Protein AF-A0A1X0G3A0-F1 (afdb_monomer_lite)

Sequence (91 aa):
MSTVRALYDRWIIELWDGQPIAAEIVTDDFVGHWPDREVHGPLSDGDLVAGRWVGTGLSPDGPVSFTGNDILRLAADGQRFAEYWTGTSAG

pLDDT: mean 73.78, std 8.61, range [54.56, 91.62]

Structure (mmCIF, N/CA/C/O backbone):
data_AF-A0A1X0G3A0-F1
#
_entry.id   AF-A0A1X0G3A0-F1
#
loop_
_atom_site.group_PDB
_atom_site.id
_atom_site.type_symbol
_atom_site.label_atom_id
_atom_site.label_alt_id
_atom_site.label_comp_id
_atom_site.label_asym_id
_atom_site.label_entity_id
_atom_site.label_seq_id
_atom_site.pdbx_PDB_ins_code
_atom_site.Cartn_x
_atom_site.Cartn_y
_atom_site.Cartn_z
_atom_site.occupancy
_atom_site.B_iso_or_equiv
_atom_site.auth_seq_id
_atom_site.auth_comp_id
_atom_site.auth_asym_id
_atom_site.auth_atom_id
_atom_site.pdbx_PDB_model_num
ATOM 1 N N . MET A 1 1 ? 3.998 25.694 7.964 1.00 54.56 1 MET A N 1
ATOM 2 C CA . MET A 1 1 ? 2.861 24.863 7.514 1.00 54.56 1 MET A CA 1
ATOM 3 C C . MET A 1 1 ? 3.109 24.494 6.066 1.00 54.56 1 MET A C 1
ATOM 5 O O . MET A 1 1 ? 3.318 25.405 5.271 1.00 54.56 1 MET A O 1
ATOM 9 N N . SER A 1 2 ? 3.162 23.203 5.733 1.00 66.19 2 SER A N 1
ATOM 10 C CA . SER A 1 2 ? 3.134 22.786 4.329 1.00 66.19 2 SER A CA 1
ATOM 11 C C . SER A 1 2 ? 1.746 23.065 3.756 1.00 66.19 2 SER A C 1
ATOM 13 O O . SER A 1 2 ? 0.738 23.037 4.463 1.00 66.19 2 SER A O 1
ATOM 15 N N . THR A 1 3 ? 1.690 23.394 2.473 1.00 88.88 3 THR A N 1
ATOM 16 C CA . THR A 1 3 ? 0.415 23.498 1.764 1.00 88.88 3 THR A CA 1
ATOM 17 C C . THR A 1 3 ? -0.100 22.098 1.427 1.00 88.88 3 THR A C 1
ATOM 19 O O . THR A 1 3 ? 0.682 21.151 1.336 1.00 88.88 3 THR A O 1
ATOM 22 N N . VAL A 1 4 ? -1.406 21.967 1.172 1.00 75.12 4 VAL A N 1
ATOM 23 C CA . VAL A 1 4 ? -2.009 20.707 0.693 1.00 75.12 4 VAL A CA 1
ATOM 24 C C . VAL A 1 4 ? -1.301 20.203 -0.565 1.00 75.12 4 VAL A C 1
ATOM 26 O O . VAL A 1 4 ? -0.991 19.023 -0.668 1.00 75.12 4 VAL A O 1
ATOM 29 N N . ARG A 1 5 ? -0.974 21.113 -1.493 1.00 81.44 5 ARG A N 1
ATOM 30 C CA . ARG A 1 5 ? -0.218 20.782 -2.705 1.00 81.44 5 ARG A CA 1
ATOM 31 C C . ARG A 1 5 ? 1.152 20.195 -2.380 1.00 81.44 5 ARG A C 1
ATOM 33 O O . ARG A 1 5 ? 1.498 19.165 -2.932 1.00 81.44 5 ARG A O 1
ATOM 40 N N . ALA A 1 6 ? 1.898 20.817 -1.467 1.00 86.56 6 ALA A N 1
ATOM 41 C CA . ALA A 1 6 ? 3.204 20.304 -1.075 1.00 86.56 6 ALA A CA 1
ATOM 42 C C . ALA A 1 6 ? 3.093 18.904 -0.448 1.00 86.56 6 ALA A C 1
ATOM 44 O O . ALA A 1 6 ? 3.875 18.036 -0.799 1.00 86.56 6 ALA A O 1
ATOM 45 N N . LEU A 1 7 ? 2.110 18.651 0.424 1.00 82.56 7 LEU A N 1
ATOM 46 C CA . LEU A 1 7 ? 1.896 17.310 0.991 1.00 82.56 7 LEU A CA 1
ATOM 47 C C . LEU A 1 7 ? 1.496 16.281 -0.069 1.00 82.56 7 LEU A C 1
ATOM 49 O O . LEU A 1 7 ? 1.985 15.158 -0.023 1.00 82.56 7 LEU A O 1
ATOM 53 N N . TYR A 1 8 ? 0.654 16.661 -1.031 1.00 79.31 8 TYR A N 1
ATOM 54 C CA . TYR A 1 8 ? 0.267 15.784 -2.134 1.00 79.31 8 TYR A CA 1
ATOM 55 C C . TYR A 1 8 ? 1.445 15.460 -3.063 1.00 79.31 8 TYR A C 1
ATOM 57 O O . TYR A 1 8 ? 1.609 14.311 -3.468 1.00 79.31 8 TYR A O 1
ATOM 65 N N . ASP A 1 9 ? 2.300 16.445 -3.350 1.00 85.12 9 ASP A N 1
ATOM 66 C CA . ASP A 1 9 ? 3.516 16.237 -4.136 1.00 85.12 9 ASP A CA 1
ATOM 67 C C . ASP A 1 9 ? 4.449 15.249 -3.416 1.00 85.12 9 ASP A C 1
ATOM 69 O O . ASP A 1 9 ? 4.902 14.293 -4.033 1.00 85.12 9 ASP A O 1
ATOM 73 N N . ARG A 1 10 ? 4.655 15.390 -2.097 1.00 85.94 10 ARG A N 1
ATOM 74 C CA . ARG A 1 10 ? 5.422 14.410 -1.302 1.00 85.94 10 ARG A CA 1
ATOM 75 C C . ARG A 1 10 ? 4.745 13.038 -1.264 1.00 85.94 10 ARG A C 1
ATOM 77 O O . ARG A 1 10 ? 5.407 12.017 -1.396 1.00 85.94 10 ARG A O 1
ATOM 84 N N . TRP A 1 11 ? 3.424 12.985 -1.122 1.00 80.69 11 TRP 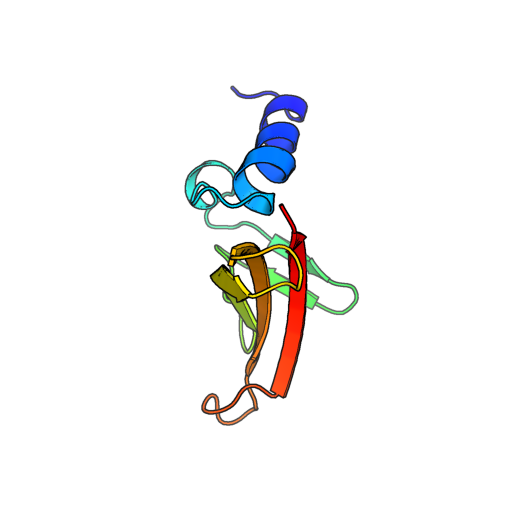A N 1
ATOM 85 C CA . TRP A 1 11 ? 2.671 11.732 -1.159 1.00 80.69 11 TRP A CA 1
ATOM 86 C C . TRP A 1 11 ? 2.920 10.971 -2.470 1.00 80.69 11 TRP A C 1
ATOM 88 O O . TRP A 1 11 ? 3.321 9.814 -2.431 1.00 80.69 11 TRP A O 1
ATOM 98 N N . ILE A 1 12 ? 2.769 11.614 -3.630 1.00 77.44 12 ILE A N 1
ATOM 99 C CA . ILE A 1 12 ? 2.950 10.949 -4.931 1.00 77.44 12 ILE A CA 1
ATOM 100 C C . ILE A 1 12 ? 4.420 10.749 -5.320 1.00 77.44 12 ILE A C 1
ATOM 102 O O . ILE A 1 12 ? 4.776 9.699 -5.844 1.00 77.44 12 ILE A O 1
ATOM 106 N N . ILE A 1 13 ? 5.278 11.741 -5.105 1.00 82.19 13 ILE A N 1
ATOM 107 C CA . ILE A 1 13 ? 6.653 11.730 -5.626 1.00 82.19 13 ILE A CA 1
ATOM 108 C C . ILE A 1 13 ? 7.624 11.094 -4.639 1.00 82.19 13 ILE A C 1
ATOM 110 O O . ILE A 1 13 ? 8.625 10.540 -5.063 1.00 82.19 13 ILE A O 1
ATOM 114 N N . GLU A 1 14 ? 7.368 11.175 -3.335 1.00 80.50 14 GLU A N 1
ATOM 115 C CA . GLU A 1 14 ? 8.255 10.595 -2.326 1.00 80.50 14 GLU A CA 1
ATOM 116 C C . GLU A 1 14 ? 7.662 9.301 -1.772 1.00 80.50 14 GLU A C 1
ATOM 118 O O . GLU A 1 14 ? 8.296 8.266 -1.909 1.00 80.50 14 GLU A O 1
ATOM 123 N N . LEU A 1 15 ? 6.459 9.300 -1.186 1.00 73.75 15 LEU A N 1
ATOM 124 C CA . LEU A 1 15 ? 5.912 8.092 -0.548 1.00 73.75 15 LEU A CA 1
ATOM 125 C C . LEU A 1 15 ? 5.571 6.996 -1.574 1.00 73.75 15 LEU A C 1
ATOM 127 O O . LEU A 1 15 ? 5.933 5.838 -1.372 1.00 73.75 15 LEU A O 1
ATOM 131 N N . TRP A 1 16 ? 4.911 7.347 -2.682 1.00 68.19 16 TRP A N 1
ATOM 132 C CA . TRP A 1 16 ? 4.552 6.382 -3.730 1.00 68.19 16 TRP A CA 1
ATOM 133 C C . TRP A 1 16 ? 5.749 5.936 -4.575 1.00 68.19 16 TRP A C 1
ATOM 135 O O . TRP A 1 16 ? 5.828 4.756 -4.915 1.00 68.19 16 TRP A O 1
ATOM 145 N N . ASP A 1 17 ? 6.709 6.824 -4.849 1.00 69.06 17 ASP A N 1
ATOM 146 C CA . ASP A 1 17 ? 8.000 6.441 -5.445 1.00 69.06 17 ASP A CA 1
ATOM 147 C C . ASP A 1 17 ? 8.842 5.608 -4.474 1.00 69.06 17 ASP A C 1
ATOM 149 O O . ASP A 1 17 ? 9.623 4.733 -4.861 1.00 69.06 17 ASP A O 1
ATOM 153 N N . GLY A 1 18 ? 8.637 5.844 -3.176 1.00 54.66 18 GLY A N 1
ATOM 154 C CA . GLY A 1 18 ? 9.208 5.082 -2.092 1.00 54.66 18 GLY A CA 1
ATOM 155 C C . GLY A 1 18 ? 10.154 5.468 -0.980 1.00 54.66 18 GLY A C 1
ATOM 156 O O . GLY A 1 18 ? 10.843 4.629 -0.392 1.00 54.66 18 GLY A O 1
ATOM 157 N N . GLN A 1 19 ? 10.245 6.752 -0.728 1.00 71.88 19 GLN A N 1
ATOM 158 C CA . GLN A 1 19 ? 10.930 7.276 0.420 1.00 71.88 19 GLN A CA 1
ATOM 159 C C . GLN A 1 19 ? 10.149 6.884 1.689 1.00 71.88 19 GLN A C 1
ATOM 161 O O . GLN A 1 19 ? 8.913 6.914 1.687 1.00 71.88 19 GLN A O 1
ATOM 166 N N . PRO A 1 20 ? 10.831 6.520 2.790 1.00 69.44 20 PRO A N 1
ATOM 167 C CA . PRO A 1 20 ? 10.202 6.089 4.041 1.00 69.44 20 PRO A CA 1
ATOM 168 C C . PRO A 1 20 ? 9.649 7.277 4.853 1.00 69.44 20 PRO A C 1
ATOM 170 O O . PRO A 1 20 ? 9.886 7.392 6.050 1.00 69.44 20 PRO A O 1
ATOM 173 N N . ILE A 1 21 ? 8.905 8.169 4.200 1.00 75.19 21 ILE A N 1
ATOM 174 C CA . ILE A 1 21 ? 8.431 9.440 4.762 1.00 75.19 21 ILE A CA 1
ATOM 175 C C . ILE A 1 21 ? 7.024 9.346 5.364 1.00 75.19 21 ILE A C 1
ATOM 177 O O . ILE A 1 21 ? 6.449 10.372 5.712 1.00 75.19 21 ILE A O 1
ATOM 181 N N . ALA A 1 22 ? 6.431 8.148 5.455 1.00 74.25 22 ALA A N 1
ATOM 182 C CA . ALA A 1 22 ? 5.038 7.972 5.879 1.00 74.25 22 ALA A CA 1
ATOM 183 C C . ALA A 1 22 ? 4.758 8.695 7.205 1.00 74.25 22 ALA A C 1
ATOM 185 O O . ALA A 1 22 ? 3.897 9.567 7.248 1.00 74.25 22 ALA A O 1
ATOM 186 N N . ALA A 1 23 ? 5.574 8.434 8.231 1.00 75.56 23 ALA A N 1
ATOM 187 C CA . ALA A 1 23 ? 5.470 9.066 9.549 1.00 75.56 23 ALA A CA 1
ATOM 188 C C . ALA A 1 23 ? 5.704 10.593 9.546 1.00 75.56 23 ALA A C 1
ATOM 190 O O . ALA A 1 23 ? 5.426 11.261 10.535 1.00 75.56 23 ALA A O 1
ATOM 191 N N . GLU A 1 24 ? 6.233 11.161 8.458 1.00 85.19 24 GLU A N 1
ATOM 192 C CA . GLU A 1 24 ? 6.428 12.606 8.313 1.00 85.19 24 GLU A CA 1
ATOM 193 C C . GLU A 1 24 ? 5.230 13.314 7.673 1.00 85.19 24 GLU A C 1
ATOM 195 O O . GLU A 1 24 ? 5.081 14.528 7.835 1.00 85.19 24 GLU A O 1
ATOM 200 N N . ILE A 1 25 ? 4.428 12.595 6.878 1.00 82.00 25 ILE A N 1
ATOM 201 C CA . ILE A 1 25 ? 3.365 13.190 6.054 1.00 82.00 25 ILE A CA 1
ATOM 202 C C . ILE A 1 25 ? 1.960 12.692 6.390 1.00 82.00 25 ILE A C 1
ATOM 204 O O . ILE A 1 25 ? 0.995 13.293 5.916 1.00 82.00 25 ILE A O 1
ATOM 208 N N . VAL A 1 26 ? 1.834 11.647 7.209 1.00 78.75 26 VAL A N 1
ATOM 209 C CA . VAL A 1 26 ? 0.559 11.184 7.770 1.00 78.75 26 VAL A CA 1
ATOM 210 C C . VAL A 1 26 ? 0.582 11.302 9.290 1.00 78.75 26 VAL A C 1
ATOM 212 O O . VAL A 1 26 ? 1.642 11.258 9.911 1.00 78.75 26 VAL A O 1
ATOM 215 N N . THR A 1 27 ? -0.588 11.489 9.890 1.00 75.06 27 THR A N 1
ATOM 216 C CA . THR A 1 27 ? -0.743 11.527 11.345 1.00 75.06 27 THR A CA 1
ATOM 217 C C . THR A 1 27 ? -0.814 10.115 11.924 1.00 75.06 27 THR A C 1
ATOM 219 O O . THR A 1 27 ? -1.147 9.160 11.221 1.00 75.06 27 THR A O 1
ATOM 222 N N . ASP A 1 28 ? -0.546 9.981 13.224 1.00 71.94 28 ASP A N 1
ATOM 223 C CA . ASP A 1 28 ? -0.669 8.697 13.931 1.00 71.94 28 ASP A CA 1
ATOM 224 C C . ASP A 1 28 ? -2.097 8.120 13.864 1.00 71.94 28 ASP A C 1
ATOM 226 O O . ASP A 1 28 ? -2.281 6.907 13.934 1.00 71.94 28 ASP A O 1
ATOM 230 N N . ASP A 1 29 ? -3.105 8.984 13.702 1.00 68.25 29 ASP A N 1
ATOM 231 C CA . ASP A 1 29 ? -4.526 8.653 13.560 1.00 68.25 29 ASP A CA 1
ATOM 232 C C . ASP A 1 29 ? -5.018 8.646 12.101 1.00 68.25 29 ASP A C 1
ATOM 234 O O . ASP A 1 29 ? -6.225 8.698 11.864 1.00 68.25 29 ASP A O 1
ATOM 238 N N . PHE A 1 30 ? -4.109 8.588 11.119 1.00 76.75 30 PHE A N 1
ATOM 239 C CA . PHE A 1 30 ? -4.460 8.539 9.699 1.00 76.75 30 PHE A CA 1
ATOM 240 C C . PHE A 1 30 ? -5.495 7.442 9.412 1.00 76.75 30 PHE A C 1
ATOM 242 O O . PHE A 1 30 ? -5.327 6.300 9.839 1.00 76.75 30 PHE A O 1
ATOM 249 N N . VAL A 1 31 ? -6.543 7.790 8.659 1.00 69.31 31 VAL A N 1
ATOM 250 C CA . VAL A 1 31 ? -7.595 6.860 8.234 1.00 69.31 31 VAL A CA 1
ATOM 251 C C . VAL A 1 31 ? -7.580 6.746 6.719 1.00 69.31 31 VAL A C 1
ATOM 253 O O . VAL A 1 31 ? -7.777 7.733 6.007 1.00 69.31 31 VAL A O 1
ATOM 256 N N . GLY A 1 32 ? -7.364 5.538 6.214 1.00 70.31 32 GLY A N 1
ATOM 257 C CA . GLY A 1 32 ? -7.589 5.233 4.809 1.00 70.31 32 GLY A CA 1
ATOM 258 C C . GLY A 1 32 ? -8.974 4.623 4.609 1.00 70.31 32 GLY A C 1
ATOM 259 O O . GLY A 1 32 ? -9.360 3.706 5.328 1.00 70.31 32 GLY A O 1
ATOM 260 N N . HIS A 1 33 ? -9.722 5.121 3.624 1.00 64.50 33 HIS A N 1
ATOM 261 C CA . HIS A 1 33 ? -11.048 4.607 3.282 1.00 64.50 33 HIS A CA 1
ATOM 262 C C . HIS A 1 33 ? -10.970 3.733 2.030 1.00 64.50 33 HIS A C 1
ATOM 264 O O . HIS A 1 33 ? -10.598 4.197 0.950 1.00 64.50 33 HIS A O 1
ATOM 270 N N . TRP A 1 34 ? -11.370 2.479 2.177 1.00 64.19 34 TRP A N 1
ATOM 271 C CA . TRP A 1 34 ? -11.622 1.541 1.092 1.00 64.19 34 TRP A CA 1
ATOM 272 C C . TRP A 1 34 ? -13.130 1.413 0.850 1.00 64.19 34 TRP A C 1
ATOM 274 O O . TRP A 1 34 ? -13.926 1.845 1.686 1.00 64.19 34 TRP A O 1
ATOM 284 N N . PRO A 1 35 ? -13.558 0.833 -0.288 1.00 62.75 35 PRO A N 1
ATOM 285 C CA . PRO A 1 35 ? -14.979 0.716 -0.620 1.00 62.75 35 PRO A CA 1
ATOM 286 C C . PRO A 1 35 ? -15.839 0.036 0.457 1.00 62.75 35 PRO A C 1
ATOM 288 O O . PRO A 1 35 ? -17.034 0.308 0.532 1.00 62.75 35 PRO A O 1
ATOM 291 N N . ASP A 1 36 ? -15.248 -0.842 1.268 1.00 67.00 36 ASP A N 1
ATOM 292 C CA . ASP A 1 36 ? -15.929 -1.680 2.253 1.00 67.00 36 ASP A CA 1
ATOM 293 C C . ASP A 1 36 ? -15.426 -1.515 3.700 1.00 67.00 36 ASP A C 1
ATOM 295 O O . ASP A 1 36 ? -16.021 -2.105 4.604 1.00 67.00 36 ASP A O 1
ATOM 299 N N . ARG A 1 37 ? -14.366 -0.729 3.951 1.00 60.59 37 ARG A N 1
ATOM 300 C CA . ARG A 1 37 ? -13.787 -0.556 5.298 1.00 60.59 37 ARG A CA 1
ATOM 301 C C . ARG A 1 37 ? -12.879 0.662 5.443 1.00 60.59 37 ARG A C 1
ATOM 303 O O . ARG A 1 37 ? -12.412 1.235 4.462 1.00 60.59 37 ARG A O 1
ATOM 310 N N . GLU A 1 38 ? -12.587 0.991 6.693 1.00 71.88 38 GLU A N 1
ATOM 311 C CA . GLU A 1 38 ? -11.582 1.972 7.103 1.00 71.88 38 GLU A CA 1
ATOM 312 C C . GLU A 1 38 ? -10.336 1.251 7.640 1.00 71.88 38 GLU A C 1
ATOM 314 O O . GLU A 1 38 ? -10.442 0.121 8.118 1.00 71.88 38 GLU A O 1
ATOM 319 N N . VAL A 1 39 ? -9.167 1.884 7.508 1.00 63.84 39 VAL A N 1
ATOM 320 C CA . VAL A 1 39 ? -7.865 1.401 7.997 1.00 63.84 39 VAL A CA 1
ATOM 321 C C . VAL A 1 39 ? -7.222 2.500 8.835 1.00 63.84 39 VAL A C 1
ATOM 323 O O . VAL A 1 39 ? -7.022 3.597 8.313 1.00 63.84 39 VAL A O 1
ATOM 326 N N . HIS A 1 40 ? -6.879 2.217 10.092 1.00 64.81 40 HIS A N 1
ATOM 327 C CA . HIS A 1 40 ? -6.336 3.207 11.033 1.00 64.81 40 HIS A CA 1
ATOM 328 C C . HIS A 1 40 ? -4.822 3.057 11.289 1.00 64.81 40 HIS A C 1
ATOM 330 O O . HIS A 1 40 ? -4.336 1.967 11.581 1.00 64.81 40 HIS A O 1
ATOM 336 N N . GLY A 1 41 ? -4.093 4.179 11.274 1.00 60.91 41 GLY A N 1
ATOM 337 C CA . GLY A 1 41 ? -2.670 4.281 11.625 1.00 60.91 41 GLY A CA 1
ATOM 338 C C . GLY A 1 41 ? -1.690 4.005 10.469 1.00 60.91 41 GLY A C 1
ATOM 339 O O . GLY A 1 41 ? -2.102 3.697 9.346 1.00 60.91 41 GLY A O 1
ATOM 340 N N . PRO A 1 42 ? -0.365 4.134 10.699 1.00 59.09 42 PRO A N 1
ATOM 341 C CA . PRO A 1 42 ? 0.648 3.746 9.718 1.00 59.09 42 PRO A CA 1
ATOM 342 C C . PRO A 1 42 ? 0.528 2.245 9.392 1.00 59.09 42 PRO A C 1
ATOM 344 O O . PRO A 1 42 ? 0.460 1.406 10.282 1.00 59.09 42 PRO A O 1
ATOM 347 N N . LEU A 1 43 ? 0.461 1.953 8.090 1.00 66.06 43 LEU A N 1
ATOM 348 C CA . LEU A 1 43 ? -0.317 0.897 7.418 1.00 66.06 43 LEU A CA 1
ATOM 349 C C . LEU A 1 43 ? -0.279 -0.545 7.996 1.00 66.06 43 LEU A C 1
ATOM 351 O O . LEU A 1 43 ? 0.239 -1.471 7.365 1.00 66.06 43 LEU A O 1
ATOM 355 N N . SER A 1 44 ? -0.936 -0.773 9.132 1.00 64.25 44 SER A N 1
ATOM 356 C CA . SER A 1 44 ? -1.402 -2.095 9.571 1.00 64.25 44 SER A CA 1
ATOM 357 C C . SER A 1 44 ? -2.714 -1.965 10.349 1.00 64.25 44 SER A C 1
ATOM 359 O O . SER A 1 44 ? -2.736 -1.256 11.352 1.00 64.25 44 SER A O 1
ATOM 361 N N . ASP A 1 45 ? -3.774 -2.658 9.922 1.00 65.19 45 ASP A N 1
ATOM 362 C CA . ASP A 1 45 ? -5.076 -2.684 10.609 1.00 65.19 45 ASP A CA 1
ATOM 363 C C . ASP A 1 45 ? -5.764 -4.045 10.443 1.00 65.19 45 ASP A C 1
ATOM 365 O O . ASP A 1 45 ? -5.928 -4.542 9.328 1.00 65.19 45 ASP A O 1
ATOM 369 N N . GLY A 1 46 ? -6.185 -4.652 11.552 1.00 74.69 46 GLY A N 1
ATOM 370 C CA . GLY A 1 46 ? -6.853 -5.950 11.561 1.00 74.69 46 GLY A CA 1
ATOM 371 C C . GLY A 1 46 ? -6.035 -7.043 10.868 1.00 74.69 46 GLY A C 1
ATOM 372 O O . GLY A 1 46 ? -4.950 -7.406 11.322 1.00 74.69 46 GLY A O 1
ATOM 373 N N . ASP A 1 47 ? -6.584 -7.592 9.781 1.00 73.06 47 ASP A N 1
ATOM 374 C CA . ASP A 1 47 ? -5.919 -8.588 8.938 1.00 73.06 47 ASP A CA 1
ATOM 375 C C . ASP A 1 47 ? -5.142 -7.971 7.761 1.00 73.06 47 ASP A C 1
ATOM 377 O O . ASP A 1 47 ? -4.624 -8.716 6.936 1.00 73.06 47 ASP A O 1
ATOM 381 N N . LEU A 1 48 ? -5.022 -6.644 7.668 1.00 70.44 48 LEU A N 1
ATOM 382 C CA . LEU A 1 48 ? -4.304 -5.943 6.604 1.00 70.44 48 LEU A CA 1
ATOM 383 C C . LEU A 1 48 ? -2.944 -5.399 7.050 1.00 70.44 48 LEU A C 1
ATOM 385 O O . LEU A 1 48 ? -2.790 -4.844 8.137 1.00 70.44 48 LEU A O 1
ATOM 389 N N . VAL A 1 49 ? -1.973 -5.466 6.141 1.00 73.44 49 VAL A N 1
ATOM 390 C CA . VAL A 1 49 ? -0.674 -4.790 6.251 1.00 73.44 49 VAL A CA 1
ATOM 391 C C . VAL A 1 49 ? -0.310 -4.176 4.907 1.00 73.44 49 VAL A C 1
ATOM 393 O O . VAL A 1 49 ? -0.542 -4.802 3.870 1.00 73.44 49 VAL A O 1
ATOM 396 N N . ALA A 1 50 ? 0.279 -2.978 4.911 1.00 72.31 50 ALA A N 1
ATOM 397 C CA . ALA A 1 50 ? 0.965 -2.469 3.734 1.00 72.31 50 ALA A CA 1
ATOM 398 C C . ALA A 1 50 ? 2.480 -2.468 3.930 1.00 72.31 50 ALA A C 1
ATOM 400 O O . ALA A 1 50 ? 3.004 -2.011 4.946 1.00 72.31 50 ALA A O 1
ATOM 401 N N . GLY A 1 51 ? 3.178 -3.005 2.937 1.00 64.94 51 GLY A N 1
ATOM 402 C CA . GLY A 1 51 ? 4.626 -3.138 2.925 1.00 64.94 51 GLY A CA 1
ATOM 403 C C . GLY A 1 51 ? 5.235 -2.354 1.776 1.00 64.94 51 GLY A C 1
ATOM 404 O O . GLY A 1 51 ? 4.620 -2.194 0.724 1.00 64.94 51 GLY A O 1
ATOM 405 N N . ARG A 1 52 ? 6.471 -1.898 1.965 1.00 67.19 52 ARG A N 1
ATOM 406 C CA . ARG A 1 52 ? 7.288 -1.340 0.893 1.00 67.19 52 ARG A CA 1
ATOM 407 C C . ARG A 1 52 ? 8.467 -2.255 0.586 1.00 67.19 52 ARG A C 1
ATOM 409 O O . ARG A 1 52 ? 9.094 -2.775 1.508 1.00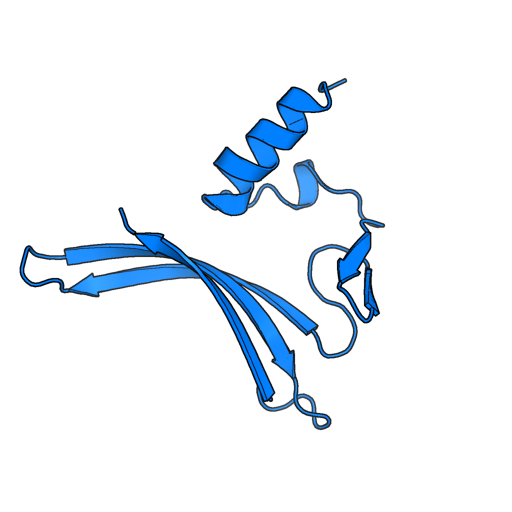 67.19 52 ARG A O 1
ATOM 416 N N . TRP A 1 53 ? 8.808 -2.390 -0.694 1.00 57.19 53 TRP A N 1
ATOM 417 C CA . TRP A 1 53 ? 9.957 -3.174 -1.134 1.00 57.19 53 TRP A CA 1
ATOM 418 C C . TRP A 1 53 ? 10.695 -2.552 -2.329 1.00 57.19 53 TRP A C 1
ATOM 420 O O . TRP A 1 53 ? 10.167 -1.732 -3.083 1.00 57.19 53 TRP A O 1
ATOM 430 N N . VAL A 1 54 ? 11.951 -2.975 -2.483 1.00 69.38 54 VAL A N 1
ATOM 431 C CA . VAL A 1 54 ? 12.795 -2.746 -3.662 1.00 69.38 54 VAL A CA 1
ATOM 432 C C . VAL A 1 54 ? 13.254 -4.114 -4.153 1.00 69.38 54 VAL A C 1
ATOM 434 O O . VAL A 1 54 ? 13.771 -4.909 -3.368 1.00 69.38 54 VAL A O 1
ATOM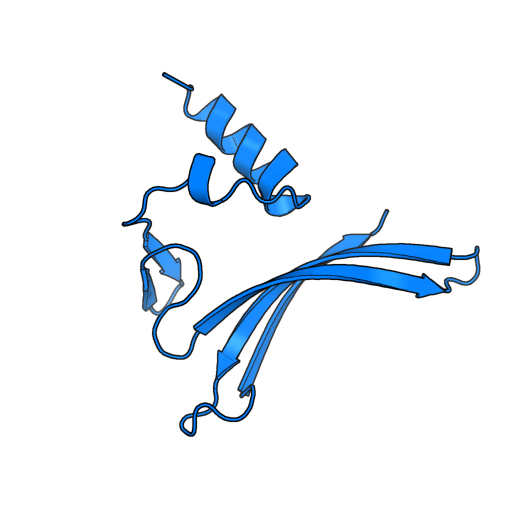 437 N N . GLY A 1 55 ? 13.032 -4.407 -5.431 1.00 68.12 55 GLY A N 1
ATOM 438 C CA . GLY A 1 55 ? 13.374 -5.678 -6.058 1.00 68.12 55 GLY A CA 1
ATOM 439 C C . GLY A 1 55 ? 14.344 -5.472 -7.209 1.00 68.12 55 GLY A C 1
ATOM 440 O O . GLY A 1 55 ? 14.278 -4.474 -7.917 1.00 68.12 55 GLY A O 1
ATOM 441 N N . THR A 1 56 ? 15.250 -6.422 -7.412 1.00 81.94 56 THR A N 1
ATOM 442 C CA . THR A 1 56 ? 16.166 -6.429 -8.560 1.00 81.94 56 THR A CA 1
ATOM 443 C C . THR A 1 56 ? 15.872 -7.650 -9.420 1.00 81.94 56 THR A C 1
ATOM 445 O O . THR A 1 56 ? 15.718 -8.754 -8.897 1.00 81.94 56 THR A O 1
ATOM 448 N N . GLY A 1 57 ? 15.792 -7.461 -10.734 1.00 80.94 57 GLY A N 1
ATOM 449 C CA . GLY A 1 57 ? 15.524 -8.518 -11.704 1.00 80.94 57 GLY A CA 1
ATOM 450 C C . GLY A 1 57 ? 16.419 -8.425 -12.935 1.00 80.94 57 GLY A C 1
ATOM 451 O O . GLY A 1 57 ? 17.257 -7.534 -13.055 1.00 80.94 57 GLY A O 1
ATOM 452 N N . LEU A 1 58 ? 16.228 -9.365 -13.857 1.00 87.88 58 LEU A N 1
ATOM 453 C CA . LEU A 1 58 ? 16.856 -9.376 -15.177 1.00 87.88 58 LEU A CA 1
ATOM 454 C C . LEU A 1 58 ? 15.774 -9.194 -16.242 1.00 87.88 58 LEU A C 1
ATOM 456 O O . LEU A 1 58 ? 14.822 -9.972 -16.296 1.00 87.88 58 LEU A O 1
ATOM 460 N N . SER A 1 59 ? 15.940 -8.183 -17.089 1.00 84.25 59 SER A N 1
ATOM 461 C CA . SER A 1 59 ? 15.199 -8.005 -18.335 1.00 84.25 59 SER A CA 1
ATOM 462 C C . SER A 1 59 ? 16.060 -8.469 -19.523 1.00 84.25 59 SER A C 1
ATOM 464 O O . SER A 1 59 ? 17.263 -8.701 -19.362 1.00 84.25 59 SER A O 1
ATOM 466 N N . PRO A 1 60 ? 15.486 -8.593 -20.734 1.00 91.62 60 PRO A N 1
ATOM 467 C CA . PRO A 1 60 ? 16.266 -8.833 -21.950 1.00 91.62 60 PRO A CA 1
ATOM 468 C C . PRO A 1 60 ? 17.374 -7.793 -22.201 1.00 91.62 60 PRO A C 1
ATOM 470 O O . PRO A 1 60 ? 18.372 -8.123 -22.837 1.00 91.62 60 PRO A O 1
ATOM 473 N N . ASP A 1 61 ? 17.220 -6.576 -21.669 1.00 89.25 61 ASP A N 1
ATOM 474 C CA . ASP A 1 61 ? 18.147 -5.453 -21.850 1.00 89.25 61 ASP A CA 1
ATOM 475 C C . ASP A 1 61 ? 19.164 -5.310 -20.699 1.00 89.25 61 ASP A C 1
ATOM 477 O O . ASP A 1 61 ? 20.057 -4.464 -20.762 1.00 89.25 61 ASP A O 1
ATOM 481 N N . GLY A 1 62 ? 19.068 -6.144 -19.656 1.00 89.81 62 GLY A N 1
ATOM 482 C CA . GLY A 1 62 ? 20.003 -6.167 -18.528 1.00 89.81 62 GLY A CA 1
ATOM 483 C C . GLY A 1 62 ? 19.330 -6.137 -17.151 1.00 89.81 62 GLY A C 1
ATOM 484 O O . GLY A 1 62 ? 18.136 -6.412 -17.025 1.00 89.81 62 GLY A O 1
ATOM 485 N N . PRO A 1 63 ? 20.094 -5.857 -16.079 1.00 88.31 63 PRO A N 1
ATOM 486 C CA . PRO A 1 63 ? 19.542 -5.717 -14.736 1.00 88.31 63 PRO A CA 1
ATOM 487 C C . PRO A 1 63 ? 18.531 -4.568 -14.666 1.00 88.31 63 PRO A C 1
ATOM 489 O O . PRO A 1 63 ? 18.794 -3.483 -15.176 1.00 88.31 63 PRO A O 1
ATOM 492 N N . VAL A 1 64 ? 17.406 -4.798 -13.995 1.00 86.50 64 VAL A N 1
ATOM 493 C CA . VAL A 1 64 ? 16.340 -3.809 -13.782 1.00 86.50 64 VAL A CA 1
ATOM 494 C C . VAL A 1 64 ? 15.978 -3.749 -12.302 1.00 86.50 64 VAL A C 1
ATOM 496 O O . VAL A 1 64 ? 15.967 -4.774 -11.613 1.00 86.50 64 VAL A O 1
ATOM 499 N N . SER A 1 65 ? 15.697 -2.544 -11.816 1.00 78.56 65 SER A N 1
ATOM 500 C CA . SER A 1 65 ? 15.226 -2.306 -10.454 1.00 78.56 65 SER A CA 1
ATOM 501 C C . SER A 1 65 ? 13.734 -2.001 -10.472 1.00 78.56 65 SER A C 1
ATOM 503 O O . SER A 1 65 ? 13.235 -1.296 -11.342 1.00 78.56 65 SER A O 1
ATOM 505 N N . PHE A 1 66 ? 13.029 -2.515 -9.476 1.00 70.94 66 PHE A N 1
ATOM 506 C CA . PHE A 1 66 ? 11.613 -2.274 -9.263 1.00 70.94 66 PHE A CA 1
ATOM 507 C C . PHE A 1 66 ? 11.417 -1.735 -7.862 1.00 70.94 66 PHE A C 1
ATOM 509 O O . PHE A 1 66 ? 12.045 -2.205 -6.908 1.00 70.94 66 PHE A O 1
ATOM 516 N N . THR A 1 67 ? 10.512 -0.782 -7.732 1.00 69.81 67 THR A N 1
ATOM 517 C CA . THR A 1 67 ? 10.015 -0.344 -6.438 1.00 69.81 67 THR A CA 1
ATOM 518 C C . THR A 1 67 ? 8.517 -0.584 -6.397 1.00 69.81 67 THR A C 1
ATOM 520 O O . THR A 1 67 ? 7.809 -0.454 -7.400 1.00 69.81 67 THR A O 1
ATOM 523 N N . GLY A 1 68 ? 8.036 -1.012 -5.236 1.00 67.62 68 GLY A N 1
ATOM 524 C CA . GLY A 1 68 ? 6.641 -1.380 -5.087 1.00 67.62 68 GLY A CA 1
ATOM 525 C C . GLY A 1 68 ? 6.128 -1.150 -3.683 1.00 67.62 68 GLY A C 1
ATOM 526 O O . GLY A 1 68 ? 6.883 -1.145 -2.704 1.00 67.62 68 GLY A O 1
ATOM 527 N N . ASN A 1 69 ? 4.820 -0.944 -3.615 1.00 75.56 69 ASN A N 1
ATOM 528 C CA . ASN A 1 69 ? 4.065 -0.985 -2.379 1.00 75.56 69 ASN A CA 1
ATOM 529 C C . ASN A 1 69 ? 3.025 -2.092 -2.495 1.00 75.56 69 ASN A C 1
ATOM 531 O O . ASN A 1 69 ? 2.349 -2.218 -3.519 1.00 75.56 69 ASN A O 1
ATOM 535 N N . ASP A 1 70 ? 2.885 -2.851 -1.422 1.00 73.44 70 ASP A N 1
ATOM 536 C CA . ASP A 1 70 ? 1.988 -3.988 -1.335 1.00 73.44 70 ASP A CA 1
ATOM 537 C C . ASP A 1 70 ? 0.934 -3.717 -0.283 1.00 73.44 70 ASP A C 1
ATOM 539 O O . ASP A 1 70 ? 1.235 -3.140 0.756 1.00 73.44 70 ASP A O 1
ATOM 543 N N . ILE A 1 71 ? -0.279 -4.193 -0.525 1.00 77.94 71 ILE A N 1
ATOM 544 C CA . ILE A 1 71 ? -1.305 -4.382 0.492 1.00 77.94 71 ILE A CA 1
ATOM 545 C C . ILE A 1 71 ? -1.573 -5.880 0.543 1.00 77.94 71 ILE A C 1
ATOM 547 O O . ILE A 1 71 ? -1.875 -6.503 -0.475 1.00 77.94 71 ILE A O 1
ATOM 551 N N . LEU A 1 72 ? -1.443 -6.466 1.724 1.00 75.69 72 LEU A N 1
ATOM 552 C CA . LEU A 1 72 ? -1.628 -7.890 1.961 1.00 75.69 72 LEU A CA 1
ATOM 553 C C 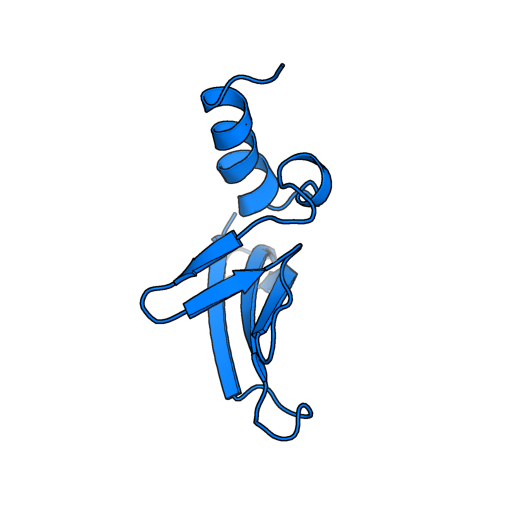. LEU A 1 72 ? -2.738 -8.080 2.982 1.00 75.69 72 LEU A C 1
ATOM 555 O O . LEU A 1 72 ? -2.793 -7.356 3.976 1.00 75.69 72 LEU A O 1
ATOM 559 N N . ARG A 1 73 ? -3.583 -9.088 2.758 1.00 81.38 73 ARG A N 1
ATOM 560 C CA . ARG A 1 73 ? -4.548 -9.561 3.751 1.00 81.38 73 ARG A CA 1
ATOM 561 C C . ARG A 1 73 ? -4.107 -10.902 4.311 1.00 81.38 73 ARG A C 1
ATOM 563 O O . ARG A 1 73 ? -3.799 -11.816 3.550 1.00 81.38 73 ARG A O 1
ATOM 570 N N . LEU A 1 74 ? -4.097 -11.040 5.625 1.00 76.38 74 LEU A N 1
ATOM 571 C CA . LEU A 1 74 ? -3.819 -12.271 6.345 1.00 76.38 74 LEU A CA 1
ATOM 572 C C . LEU A 1 74 ? -5.050 -13.190 6.315 1.00 76.38 74 LEU A C 1
ATOM 574 O O . LEU A 1 74 ? -6.200 -12.756 6.331 1.00 76.38 74 LEU A O 1
ATOM 578 N N . ALA A 1 75 ? -4.811 -14.495 6.263 1.00 71.50 75 ALA A N 1
ATOM 579 C CA . ALA A 1 75 ? -5.830 -15.494 6.538 1.00 71.50 75 ALA A CA 1
ATOM 580 C C . ALA A 1 75 ? -6.272 -15.395 8.006 1.00 71.50 75 ALA A C 1
ATOM 582 O O . ALA A 1 75 ? -5.551 -14.864 8.846 1.00 71.50 75 ALA A O 1
ATOM 583 N N . ALA A 1 76 ? -7.435 -15.961 8.335 1.00 82.00 76 ALA A N 1
ATOM 584 C CA . ALA A 1 76 ? -7.999 -15.887 9.687 1.00 82.00 76 ALA A CA 1
ATOM 585 C C . ALA A 1 76 ? -7.082 -16.464 10.788 1.00 82.00 76 ALA A C 1
ATOM 587 O O . ALA A 1 76 ? -7.229 -16.115 11.953 1.00 82.00 76 ALA A O 1
ATOM 588 N N . ASP A 1 77 ? -6.140 -17.344 10.428 1.00 87.75 77 ASP A N 1
ATOM 589 C CA . ASP A 1 77 ? -5.130 -17.883 11.345 1.00 87.75 77 ASP A CA 1
ATOM 590 C C . ASP A 1 77 ? -3.942 -16.930 11.592 1.00 87.75 77 ASP A C 1
ATOM 592 O O . ASP A 1 77 ? -3.108 -17.198 12.456 1.00 87.75 77 ASP A O 1
ATOM 596 N N . GLY A 1 78 ? -3.840 -15.832 10.839 1.00 81.44 78 GLY A N 1
ATOM 597 C CA . GLY A 1 78 ? -2.738 -14.873 10.893 1.00 81.44 78 GLY A CA 1
ATOM 598 C C . GLY A 1 78 ? -1.389 -15.434 10.432 1.00 81.44 78 GLY A C 1
ATOM 599 O O . GLY A 1 78 ? -0.371 -14.775 10.615 1.00 81.44 78 GLY A O 1
ATOM 600 N N . GLN A 1 79 ? -1.344 -16.648 9.873 1.00 79.88 79 GLN A N 1
ATOM 601 C CA . GLN A 1 79 ? -0.094 -17.339 9.522 1.00 79.88 79 GLN A CA 1
ATOM 602 C C . GLN A 1 79 ? 0.216 -17.304 8.024 1.00 79.88 79 GLN A C 1
ATOM 604 O O . GLN A 1 79 ? 1.324 -17.643 7.609 1.00 79.88 79 GLN A O 1
ATOM 609 N N . ARG A 1 80 ? -0.766 -16.958 7.189 1.00 81.62 80 ARG A N 1
ATOM 610 C CA . ARG A 1 80 ? -0.660 -16.994 5.724 1.00 81.62 80 ARG A CA 1
ATOM 611 C C . ARG A 1 80 ? -1.276 -15.745 5.119 1.00 81.62 80 ARG A C 1
ATOM 613 O O . ARG A 1 80 ? -2.214 -15.199 5.686 1.00 81.62 80 ARG A O 1
ATOM 620 N N . PHE A 1 81 ? -0.806 -15.339 3.945 1.00 74.44 81 PHE A N 1
ATOM 621 C CA . PHE A 1 81 ? -1.489 -14.322 3.149 1.00 74.44 81 PHE A CA 1
ATOM 622 C C . PHE A 1 81 ? -2.643 -14.954 2.369 1.00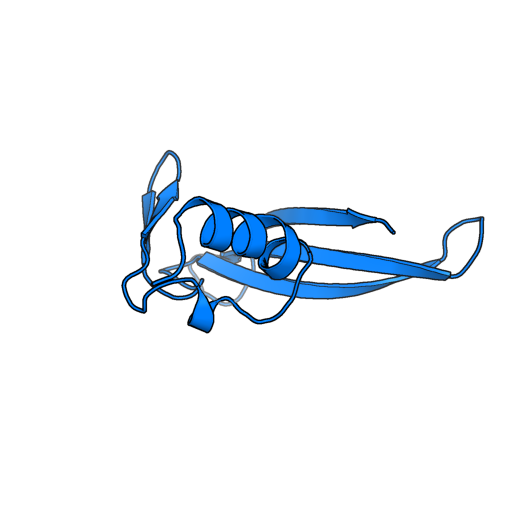 74.44 81 PHE A C 1
ATOM 624 O O . PHE A 1 81 ? -2.485 -16.004 1.746 1.00 74.44 81 PHE A O 1
ATOM 631 N N . ALA A 1 82 ? -3.806 -14.320 2.441 1.00 71.31 82 ALA A N 1
ATOM 632 C CA . ALA A 1 82 ? -5.016 -14.688 1.726 1.00 71.31 82 ALA A CA 1
ATOM 633 C C . ALA A 1 82 ? -5.197 -13.855 0.448 1.00 71.31 82 ALA A C 1
ATOM 635 O O . ALA A 1 82 ? -5.651 -14.398 -0.556 1.00 71.31 82 ALA A O 1
ATOM 636 N N . GLU A 1 83 ? -4.833 -12.567 0.470 1.00 70.12 83 GLU A N 1
ATOM 637 C CA . GLU A 1 83 ? -4.974 -11.643 -0.667 1.00 70.12 83 GLU A CA 1
ATOM 638 C C . GLU A 1 83 ? -3.770 -10.700 -0.771 1.00 70.12 83 GLU A C 1
ATOM 640 O O . GLU A 1 83 ? -3.085 -10.434 0.219 1.00 70.12 83 GLU A O 1
ATOM 645 N N . TYR A 1 84 ? -3.523 -10.212 -1.988 1.00 69.94 84 TYR A N 1
ATOM 646 C CA . TYR A 1 84 ? -2.392 -9.361 -2.337 1.00 69.94 84 TYR A CA 1
ATOM 647 C C . TYR A 1 84 ? -2.791 -8.356 -3.423 1.00 69.94 84 TYR A C 1
ATOM 649 O O . TYR A 1 84 ? -3.322 -8.743 -4.466 1.00 69.94 84 TYR A O 1
ATOM 657 N N . TRP A 1 85 ? -2.482 -7.082 -3.195 1.00 76.69 85 TRP A N 1
ATOM 658 C CA . TRP A 1 85 ? -2.534 -6.011 -4.185 1.00 76.69 85 TRP A CA 1
ATOM 659 C C . TRP A 1 85 ? -1.198 -5.292 -4.220 1.00 76.69 85 TRP A C 1
ATOM 661 O O . TRP A 1 85 ? -0.591 -5.066 -3.178 1.00 76.69 85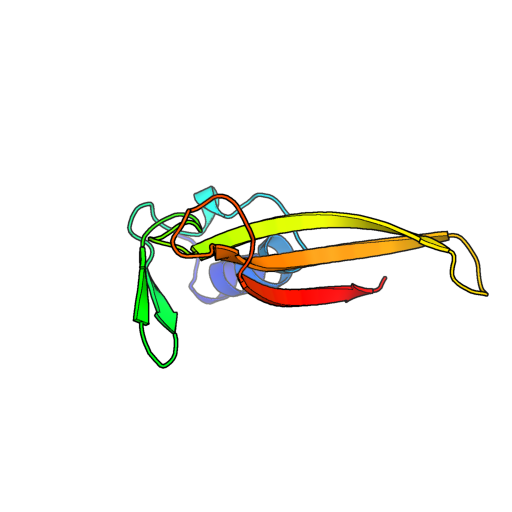 TRP A O 1
ATOM 671 N N . THR A 1 86 ? -0.766 -4.894 -5.411 1.00 75.31 86 THR A N 1
ATOM 672 C CA . THR A 1 86 ? 0.515 -4.220 -5.600 1.00 75.31 86 THR A CA 1
ATOM 673 C C . THR A 1 86 ? 0.361 -2.973 -6.447 1.00 75.31 86 THR A C 1
ATOM 675 O O . THR A 1 86 ? -0.423 -2.942 -7.400 1.00 75.31 86 THR A O 1
ATOM 678 N N . GLY A 1 87 ? 1.120 -1.945 -6.090 1.00 69.38 87 GLY A N 1
ATOM 679 C CA . GLY A 1 87 ? 1.426 -0.811 -6.944 1.00 69.38 87 GLY A CA 1
ATOM 680 C C . GLY A 1 87 ? 2.913 -0.843 -7.261 1.00 69.38 87 GLY A C 1
ATOM 681 O O . GLY A 1 87 ? 3.725 -0.533 -6.391 1.00 69.38 87 GLY A O 1
ATOM 682 N N . THR A 1 88 ? 3.264 -1.219 -8.490 1.00 67.31 88 THR A N 1
ATOM 683 C CA . THR A 1 88 ? 4.655 -1.291 -8.958 1.00 67.31 88 THR A CA 1
ATOM 684 C C . THR A 1 88 ? 4.935 -0.232 -10.013 1.00 67.31 88 THR A C 1
ATOM 686 O O . THR A 1 88 ? 4.148 -0.081 -10.951 1.00 67.31 88 THR A O 1
ATOM 689 N N . SER A 1 89 ? 6.088 0.424 -9.921 1.00 64.62 89 SER A N 1
ATOM 690 C CA . SER A 1 89 ? 6.679 1.189 -11.020 1.00 64.62 89 SER A CA 1
ATOM 691 C C . SER A 1 89 ? 7.953 0.492 -11.510 1.00 64.62 89 SER A C 1
ATOM 693 O O . SER A 1 89 ? 8.680 -0.144 -10.743 1.00 64.62 89 SER A O 1
ATOM 695 N N . ALA A 1 90 ? 8.199 0.568 -12.818 1.00 64.62 90 ALA A N 1
ATOM 696 C CA . ALA A 1 90 ? 9.442 0.119 -13.436 1.00 64.62 90 ALA A CA 1
ATOM 697 C C . ALA A 1 90 ? 10.250 1.348 -13.869 1.00 64.62 90 ALA A C 1
ATOM 699 O O . ALA A 1 90 ? 9.668 2.297 -14.403 1.00 64.62 90 ALA A O 1
ATOM 700 N N . GLY A 1 91 ? 11.563 1.314 -13.634 1.00 56.28 91 GLY A N 1
ATOM 701 C CA . GLY A 1 91 ? 12.530 2.340 -14.028 1.00 56.28 91 GLY A CA 1
ATOM 702 C C . GLY A 1 91 ? 13.764 1.717 -14.653 1.00 56.28 91 GLY A C 1
ATOM 703 O O . GLY A 1 91 ? 14.252 0.707 -14.096 1.00 56.28 91 GLY A O 1
#

Foldseek 3Di:
DDDPVRLVCCVVVPVQVNPPCCPVNAPQQDWDDDPVDIAGGQADDDQKGKDWDKDWDADPVGIWIKTKIKIFGADPVNPDTPDIDMDIDTD

Secondary structure (DSSP, 8-state):
---HHHHHHHIIIIITTT-S-HHHHS-TT-EEEPSS-EEESSSEETTEEEEEEEEEEEETTEEEEEEEEEEEEE-TTSSSEEEEEEEEEE-

InterPro domains:
  IPR032710 NTF2-like domain superfamily [SSF54427] (1-79)

Radius of gyration: 15.43 Å; chains: 1; bounding box: 36×43×36 Å

Organism: Mycobacterium mantenii (NCBI:txid560555)